Protein AF-A0A7S1SV89-F1 (afdb_monomer)

pLDDT: mean 88.0, std 8.37, range [60.31, 96.5]

Structure (mmCIF, N/CA/C/O backbone):
data_AF-A0A7S1SV89-F1
#
_entry.id   AF-A0A7S1SV89-F1
#
loop_
_atom_site.group_PDB
_atom_site.id
_atom_site.type_symbol
_atom_site.label_atom_id
_atom_site.label_alt_id
_atom_site.label_comp_id
_atom_site.label_asym_id
_atom_site.label_entity_id
_atom_site.label_seq_id
_atom_site.pdbx_PDB_ins_code
_atom_site.Cartn_x
_atom_site.Cartn_y
_atom_site.Cartn_z
_atom_site.occupancy
_atom_site.B_iso_or_equiv
_atom_site.auth_seq_id
_atom_site.auth_comp_id
_atom_site.auth_asym_id
_atom_site.auth_atom_id
_atom_site.pdbx_PDB_model_num
ATOM 1 N N . TRP A 1 1 ? -0.456 -6.657 -19.084 1.00 77.88 1 TRP A N 1
ATOM 2 C CA . TRP A 1 1 ? 0.702 -6.134 -18.334 1.00 77.88 1 TRP A CA 1
ATOM 3 C C . TRP A 1 1 ? 0.959 -6.877 -17.032 1.00 77.88 1 TRP A C 1
ATOM 5 O O . TRP A 1 1 ? 2.103 -6.921 -16.624 1.00 77.88 1 TRP A O 1
ATOM 15 N N . ALA A 1 2 ? -0.037 -7.520 -16.416 1.00 89.31 2 ALA A N 1
ATOM 16 C CA . ALA A 1 2 ? 0.177 -8.395 -15.263 1.00 89.31 2 ALA A CA 1
ATOM 17 C C . ALA A 1 2 ? 1.118 -9.580 -15.555 1.00 89.31 2 ALA A C 1
ATOM 19 O O . ALA A 1 2 ? 0.910 -10.302 -16.535 1.00 89.31 2 ALA A O 1
ATOM 20 N N . VAL A 1 3 ? 2.101 -9.792 -14.678 1.00 89.81 3 VAL A N 1
ATOM 21 C CA . VAL A 1 3 ? 2.936 -11.005 -14.617 1.00 89.81 3 VAL A CA 1
ATOM 22 C C . VAL A 1 3 ? 2.163 -12.137 -13.941 1.00 89.81 3 VAL A C 1
ATOM 24 O O . VAL A 1 3 ? 2.072 -13.234 -14.484 1.00 89.81 3 VAL A O 1
ATOM 27 N N . ASN A 1 4 ? 1.557 -11.860 -12.784 1.00 90.19 4 ASN A N 1
ATOM 28 C CA . ASN A 1 4 ? 0.825 -12.855 -12.002 1.00 90.19 4 ASN A CA 1
ATOM 29 C C . ASN A 1 4 ? -0.599 -13.019 -12.548 1.00 90.19 4 ASN A C 1
ATOM 31 O O . ASN A 1 4 ? -1.304 -12.028 -12.740 1.00 90.19 4 ASN A O 1
ATOM 35 N N . LYS A 1 5 ? -1.035 -14.260 -12.783 1.00 90.12 5 LYS A N 1
ATOM 36 C CA . LYS A 1 5 ? -2.382 -14.597 -13.270 1.00 90.12 5 LYS A CA 1
ATOM 37 C C . LYS A 1 5 ? -2.999 -15.704 -12.397 1.00 90.12 5 LYS A C 1
ATOM 39 O O . LYS A 1 5 ? -2.239 -16.543 -11.917 1.00 90.12 5 LYS A O 1
ATOM 44 N N . PRO A 1 6 ? -4.336 -15.753 -12.239 1.00 92.06 6 PRO A N 1
ATOM 45 C CA . PRO A 1 6 ? -5.334 -14.853 -12.828 1.00 92.06 6 PRO A CA 1
ATOM 46 C C . PRO A 1 6 ? -5.361 -13.470 -12.159 1.00 92.06 6 PRO A C 1
ATOM 48 O O . PRO A 1 6 ? -4.980 -13.325 -11.002 1.00 92.06 6 PRO A O 1
ATOM 51 N N . VAL A 1 7 ? -5.788 -12.449 -12.908 1.00 91.88 7 VAL A N 1
ATOM 52 C CA . VAL A 1 7 ? -6.035 -11.108 -12.355 1.00 91.88 7 VAL A CA 1
ATOM 53 C C . VAL A 1 7 ? -7.409 -11.146 -11.677 1.00 91.88 7 VAL A C 1
ATOM 55 O O . VAL A 1 7 ? -8.374 -11.500 -12.360 1.00 91.88 7 VAL A O 1
ATOM 58 N N . PRO A 1 8 ? -7.530 -10.825 -10.378 1.00 93.31 8 PRO A N 1
ATOM 59 C CA . PRO A 1 8 ? -8.822 -10.803 -9.710 1.00 93.31 8 PRO A CA 1
ATOM 60 C C . PRO A 1 8 ? -9.699 -9.681 -10.276 1.00 93.31 8 PRO A C 1
ATOM 62 O O . PRO A 1 8 ? -9.221 -8.584 -10.580 1.00 93.31 8 PRO A O 1
ATOM 65 N N . GLY A 1 9 ? -10.992 -9.965 -10.425 1.00 91.19 9 GLY A N 1
ATOM 66 C CA . GLY A 1 9 ? -11.991 -8.945 -10.737 1.00 91.19 9 GLY A CA 1
ATOM 67 C C . GLY A 1 9 ? -12.279 -8.063 -9.522 1.00 91.19 9 GLY A C 1
ATOM 68 O O . GLY A 1 9 ? -12.032 -8.473 -8.392 1.00 91.19 9 GLY A O 1
ATOM 69 N N . LEU A 1 10 ? -12.826 -6.866 -9.756 1.00 89.31 10 LEU A N 1
ATOM 70 C CA . LEU A 1 10 ? -13.195 -5.923 -8.688 1.00 89.31 10 LEU A CA 1
ATOM 71 C C . LEU A 1 10 ? -14.301 -6.465 -7.758 1.00 89.31 10 LEU A C 1
ATOM 73 O O . LEU A 1 10 ? -14.408 -6.038 -6.606 1.00 89.31 10 LEU A O 1
ATOM 77 N N . GLY A 1 11 ? -15.106 -7.401 -8.264 1.00 90.44 11 GLY A N 1
ATOM 78 C CA . GLY A 1 11 ? -16.251 -7.970 -7.561 1.00 90.44 11 GLY A CA 1
ATOM 79 C C . GLY A 1 11 ? -17.478 -7.061 -7.568 1.00 90.44 11 GLY A C 1
ATOM 80 O O . GLY A 1 11 ? -17.500 -6.023 -8.234 1.00 90.44 11 GLY A O 1
ATOM 81 N N . ASP A 1 12 ? -18.477 -7.478 -6.804 1.00 90.62 12 ASP A N 1
ATOM 82 C CA . ASP A 1 12 ? -19.773 -6.825 -6.649 1.00 90.62 12 ASP A CA 1
ATOM 83 C C . ASP A 1 12 ? -19.851 -6.009 -5.342 1.00 90.62 12 ASP A C 1
ATOM 85 O O . ASP A 1 12 ? -19.035 -6.197 -4.430 1.00 90.62 12 ASP A O 1
ATOM 89 N N . PRO A 1 13 ? -20.825 -5.088 -5.213 1.00 87.75 13 PRO A N 1
ATOM 90 C CA . PRO A 1 13 ? -21.015 -4.290 -3.997 1.00 87.75 13 PRO A CA 1
ATOM 91 C C . PRO A 1 13 ? -21.284 -5.124 -2.737 1.00 87.75 13 PRO A C 1
ATOM 93 O O . PRO A 1 13 ? -20.920 -4.699 -1.644 1.00 87.75 13 PRO A O 1
ATOM 96 N N . ASP A 1 14 ? -21.884 -6.304 -2.908 1.00 88.06 14 ASP A N 1
ATOM 97 C CA . ASP A 1 14 ? -22.277 -7.217 -1.829 1.00 88.06 14 ASP A CA 1
ATOM 98 C C . ASP A 1 14 ? -21.254 -8.341 -1.586 1.00 88.06 14 ASP A C 1
ATOM 100 O O . ASP A 1 14 ? -21.520 -9.274 -0.826 1.00 88.06 14 ASP A O 1
ATOM 104 N N . ASP A 1 15 ? -20.092 -8.291 -2.246 1.00 88.62 15 ASP A N 1
ATOM 105 C CA . ASP A 1 15 ? -19.043 -9.279 -2.019 1.00 88.62 15 ASP A CA 1
ATOM 106 C C . ASP A 1 15 ? -18.476 -9.191 -0.600 1.00 88.62 15 ASP A C 1
ATOM 108 O O . ASP A 1 15 ? -18.303 -8.114 -0.024 1.00 88.62 15 ASP A O 1
ATOM 112 N N . ASP A 1 16 ? -18.131 -10.362 -0.069 1.00 90.81 16 ASP A N 1
ATOM 113 C CA . ASP A 1 16 ? -17.488 -10.479 1.230 1.00 90.81 16 ASP A CA 1
ATOM 114 C C . ASP A 1 16 ? -16.126 -9.769 1.264 1.00 90.81 16 ASP A C 1
ATOM 116 O O . ASP A 1 16 ? -15.379 -9.752 0.274 1.00 90.81 16 ASP A O 1
ATOM 120 N N . TYR A 1 17 ? -15.781 -9.225 2.434 1.00 90.31 17 TYR A N 1
ATOM 121 C CA . TYR A 1 17 ? -14.543 -8.477 2.612 1.00 90.31 17 TYR A CA 1
ATOM 122 C C . TYR A 1 17 ? -13.308 -9.327 2.292 1.00 90.31 17 TYR A C 1
ATOM 124 O O . TYR A 1 17 ? -12.369 -8.797 1.709 1.00 90.31 17 TYR A O 1
ATOM 132 N N . GLU A 1 18 ? -13.310 -10.643 2.540 1.00 91.94 18 GLU A N 1
ATOM 133 C CA . GLU A 1 18 ? -12.162 -11.494 2.196 1.00 91.94 18 GLU A CA 1
ATOM 134 C C . GLU A 1 18 ? -11.844 -11.500 0.695 1.00 91.94 18 GLU A C 1
ATOM 136 O O . GLU A 1 18 ? -10.690 -11.664 0.292 1.00 91.94 18 GLU A O 1
ATOM 141 N N . LYS A 1 19 ? -12.858 -11.358 -0.167 1.00 92.12 19 LYS A N 1
ATOM 142 C CA . LYS A 1 19 ? -12.637 -11.268 -1.617 1.00 92.12 19 LYS A CA 1
ATOM 143 C C . LYS A 1 19 ? -12.057 -9.911 -1.996 1.00 92.12 19 LYS A C 1
ATOM 145 O O . LYS A 1 19 ? -11.169 -9.846 -2.846 1.00 92.12 19 LYS A O 1
ATOM 150 N N . VAL A 1 20 ? -12.552 -8.851 -1.359 1.00 93.75 20 VAL A N 1
ATOM 151 C CA . VAL A 1 20 ? -12.074 -7.476 -1.542 1.00 93.75 20 VAL A CA 1
ATOM 152 C C . VAL A 1 20 ? -10.618 -7.361 -1.087 1.00 93.75 20 VAL A C 1
ATOM 154 O O . VAL A 1 20 ? -9.790 -6.811 -1.809 1.00 93.75 20 VAL A O 1
ATOM 157 N N . ASP A 1 21 ? -10.282 -7.963 0.050 1.00 92.81 21 ASP A N 1
ATOM 158 C CA . ASP A 1 21 ? -8.930 -8.028 0.603 1.00 92.81 21 ASP A CA 1
ATOM 159 C C . ASP A 1 21 ? -7.967 -8.730 -0.365 1.00 92.81 21 ASP A C 1
ATOM 161 O O . ASP A 1 21 ? -6.982 -8.139 -0.802 1.00 92.81 21 ASP A O 1
ATOM 165 N N . LYS A 1 22 ? -8.331 -9.922 -0.862 1.00 93.69 22 LYS A N 1
ATOM 166 C CA . LYS A 1 22 ? -7.546 -10.649 -1.882 1.00 93.69 22 LYS A CA 1
ATOM 167 C C . LYS A 1 22 ? -7.355 -9.856 -3.178 1.00 93.69 22 LYS A C 1
ATOM 169 O O . LYS A 1 22 ? -6.309 -9.970 -3.824 1.00 93.69 22 LYS A O 1
ATOM 174 N N . PHE A 1 23 ? -8.357 -9.078 -3.591 1.00 94.94 23 PHE A N 1
ATOM 175 C CA . PHE A 1 23 ? -8.240 -8.189 -4.744 1.00 94.94 23 PHE A CA 1
ATOM 176 C C . PHE A 1 23 ? -7.183 -7.110 -4.489 1.00 94.94 23 PHE A C 1
ATOM 178 O O . PHE A 1 23 ? -6.270 -6.945 -5.301 1.00 94.94 23 PHE A O 1
ATOM 185 N N . TYR A 1 24 ? -7.265 -6.403 -3.362 1.00 94.88 24 TYR A N 1
ATOM 186 C CA . TYR A 1 24 ? -6.308 -5.350 -3.035 1.00 94.88 24 TYR A CA 1
ATOM 187 C C . TYR A 1 24 ? -4.902 -5.893 -2.771 1.00 94.88 24 TYR A C 1
ATOM 189 O O . TYR A 1 24 ? -3.942 -5.293 -3.250 1.00 94.88 24 TYR A O 1
ATOM 197 N N . ASP A 1 25 ? -4.760 -7.057 -2.142 1.00 94.38 25 ASP A N 1
ATOM 198 C CA . ASP A 1 25 ? -3.479 -7.747 -1.962 1.00 94.38 25 ASP A CA 1
ATOM 199 C C . ASP A 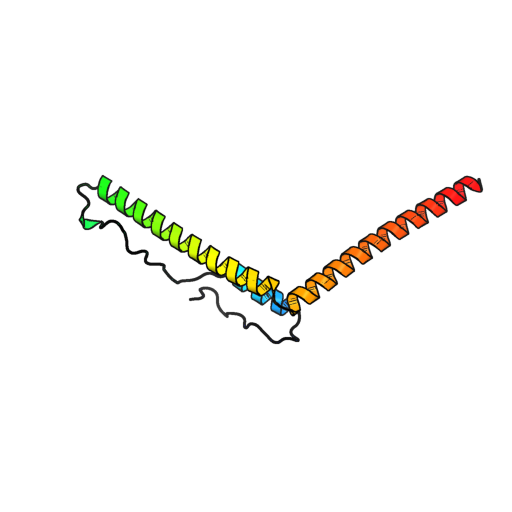1 25 ? -2.777 -8.022 -3.292 1.00 94.38 25 ASP A C 1
ATOM 201 O O . ASP A 1 25 ? -1.573 -7.780 -3.446 1.00 94.38 25 ASP A O 1
ATOM 205 N N . TYR A 1 26 ? -3.528 -8.481 -4.295 1.00 95.12 26 TYR A N 1
ATOM 206 C CA . TYR A 1 26 ? -2.994 -8.681 -5.637 1.00 95.12 26 TYR A CA 1
ATOM 207 C C . TYR A 1 26 ? -2.491 -7.366 -6.248 1.00 95.12 26 TYR A C 1
ATOM 209 O O . TYR A 1 26 ? -1.415 -7.334 -6.848 1.00 95.12 26 TYR A O 1
ATOM 217 N N . TRP A 1 27 ? -3.246 -6.275 -6.098 1.00 94.44 27 TRP A N 1
ATOM 218 C CA . TRP A 1 27 ? -2.885 -4.978 -6.676 1.00 94.44 27 TRP A CA 1
ATOM 219 C C . TRP A 1 27 ? -1.747 -4.276 -5.928 1.00 94.44 27 TRP A C 1
ATOM 221 O O . TRP A 1 27 ? -0.895 -3.657 -6.565 1.00 94.44 27 TRP A O 1
ATOM 231 N N . PHE A 1 28 ? -1.656 -4.427 -4.607 1.00 92.62 28 PHE A N 1
ATOM 232 C CA . PHE A 1 28 ? -0.516 -3.950 -3.820 1.00 92.62 28 PHE A CA 1
ATOM 233 C C . PHE A 1 28 ? 0.764 -4.742 -4.103 1.00 92.62 28 PHE A C 1
ATOM 235 O O . PHE A 1 28 ? 1.862 -4.193 -4.009 1.00 92.62 28 PHE A O 1
ATOM 242 N N . SER A 1 29 ? 0.635 -6.009 -4.503 1.00 91.75 29 SER A N 1
ATOM 243 C CA . SER A 1 29 ? 1.744 -6.865 -4.939 1.00 91.75 29 SER A CA 1
ATOM 244 C C . SER A 1 29 ? 1.869 -6.973 -6.467 1.00 91.75 29 SER A C 1
ATOM 246 O O . SER A 1 29 ? 2.522 -7.890 -6.983 1.00 91.75 29 SER A O 1
ATOM 248 N N . PHE A 1 30 ? 1.268 -6.032 -7.207 1.00 91.81 30 PHE A N 1
ATOM 249 C CA . PHE A 1 30 ? 1.192 -6.091 -8.661 1.00 91.81 30 PHE A CA 1
ATOM 250 C C . PHE A 1 30 ? 2.578 -6.055 -9.306 1.00 91.81 30 PHE A C 1
ATOM 252 O O . PHE A 1 30 ? 3.371 -5.136 -9.100 1.00 91.81 30 PHE A O 1
ATOM 259 N N . LYS A 1 31 ? 2.848 -7.049 -10.155 1.00 88.31 31 LYS A N 1
ATOM 260 C CA . LYS A 1 31 ? 4.063 -7.123 -10.970 1.00 88.31 31 LYS A CA 1
ATOM 261 C C . LYS A 1 31 ? 3.698 -6.936 -12.431 1.00 88.31 31 LYS A C 1
ATOM 263 O O . LYS A 1 31 ? 2.872 -7.682 -12.964 1.00 88.31 31 LYS A O 1
ATOM 268 N N . SER A 1 32 ? 4.330 -5.957 -13.070 1.00 86.12 32 SER A N 1
ATOM 269 C CA . SER A 1 32 ? 4.155 -5.670 -14.489 1.00 86.12 32 SER A CA 1
ATOM 270 C C . SER A 1 32 ? 5.319 -6.231 -15.299 1.00 86.12 32 SER A C 1
ATOM 272 O O . SER A 1 32 ? 6.464 -6.080 -14.894 1.00 86.12 32 SER A O 1
ATOM 274 N N . TRP A 1 33 ? 5.045 -6.846 -16.452 1.00 83.62 33 TRP A N 1
ATOM 275 C CA . TRP A 1 33 ? 6.085 -7.138 -17.452 1.00 83.62 33 TRP A CA 1
ATOM 276 C C . TRP A 1 33 ? 6.362 -5.930 -18.351 1.00 83.62 33 TRP A C 1
ATOM 278 O O . TRP A 1 33 ? 7.213 -6.001 -19.229 1.00 83.62 33 TRP A O 1
ATOM 288 N N . ARG A 1 34 ? 5.610 -4.833 -18.180 1.00 80.94 34 ARG A N 1
ATOM 289 C CA . ARG A 1 34 ? 5.789 -3.616 -18.967 1.00 80.94 34 ARG A CA 1
ATOM 290 C C . ARG A 1 34 ? 7.174 -3.046 -18.699 1.00 80.94 34 ARG A C 1
ATOM 292 O O . ARG A 1 34 ? 7.453 -2.590 -17.595 1.00 80.94 34 ARG A O 1
ATOM 299 N N . GLU A 1 35 ? 7.985 -3.016 -19.742 1.00 69.25 35 GLU A N 1
ATOM 300 C CA . GLU A 1 35 ? 9.221 -2.257 -19.751 1.00 69.25 35 GLU A CA 1
ATOM 301 C C . GLU A 1 35 ? 8.889 -0.784 -19.995 1.00 69.25 35 GLU A C 1
ATOM 303 O O . GLU A 1 35 ? 8.014 -0.446 -20.801 1.00 69.25 35 GLU A O 1
ATOM 308 N N . PHE A 1 36 ? 9.563 0.095 -19.261 1.00 67.31 36 PHE A N 1
ATOM 309 C CA . PHE A 1 36 ? 9.568 1.526 -19.525 1.00 67.31 36 PHE A CA 1
ATOM 310 C C . PHE A 1 36 ? 10.842 1.800 -20.306 1.00 67.31 36 PHE A C 1
ATOM 312 O O . PHE A 1 36 ? 11.884 2.004 -19.677 1.00 67.31 36 PHE A O 1
ATOM 319 N N . PRO A 1 37 ? 10.803 1.753 -21.653 1.00 61.91 37 PRO A N 1
ATOM 320 C CA . PRO A 1 37 ? 11.884 2.300 -22.442 1.00 61.91 37 PRO A CA 1
ATOM 321 C C . PRO A 1 37 ? 11.860 3.802 -22.179 1.00 61.91 37 PRO A C 1
ATOM 323 O O . PRO A 1 37 ? 11.162 4.567 -22.843 1.00 61.91 37 PRO A O 1
ATOM 326 N N . HIS A 1 38 ? 12.565 4.219 -21.129 1.00 61.84 38 HIS A N 1
ATOM 327 C CA . HIS A 1 38 ? 13.067 5.573 -21.084 1.00 61.84 38 HIS A CA 1
ATOM 328 C C . HIS A 1 38 ? 13.862 5.717 -22.384 1.00 61.84 38 HIS A C 1
ATOM 330 O O . HIS A 1 38 ? 14.672 4.824 -22.653 1.00 61.84 38 HIS A O 1
ATOM 336 N N . PRO A 1 39 ? 13.604 6.728 -23.231 1.00 60.31 39 PRO A N 1
ATOM 337 C CA . PRO A 1 39 ? 14.551 7.030 -24.291 1.00 60.31 39 PRO A CA 1
ATOM 338 C C . PRO A 1 39 ? 15.904 7.164 -23.598 1.00 60.31 39 PRO A C 1
ATOM 340 O O . PRO A 1 39 ? 16.019 7.942 -22.647 1.00 60.31 39 PRO A O 1
ATOM 343 N N . ASP A 1 40 ? 16.844 6.291 -23.957 1.00 62.44 40 ASP A N 1
ATOM 344 C CA . ASP A 1 40 ? 18.204 6.354 -23.446 1.00 62.44 40 ASP A CA 1
ATOM 345 C C . ASP A 1 40 ? 18.705 7.761 -23.808 1.00 62.44 40 ASP A C 1
ATOM 347 O O . ASP A 1 40 ? 18.759 8.111 -24.987 1.00 62.44 40 ASP A O 1
ATOM 351 N N . GLU A 1 41 ? 18.915 8.612 -22.797 1.00 62.84 41 GLU A N 1
ATOM 352 C CA . GLU A 1 41 ? 19.223 10.035 -23.014 1.00 62.84 41 GLU A CA 1
ATOM 353 C C . GLU A 1 41 ? 20.602 10.204 -23.663 1.00 62.84 41 GLU A C 1
ATOM 355 O O . GLU A 1 41 ? 20.814 11.141 -24.427 1.00 62.84 41 GLU A O 1
ATOM 360 N N . GLU A 1 42 ? 21.504 9.254 -23.408 1.00 61.75 42 GLU A N 1
ATOM 361 C CA . GLU A 1 42 ? 22.872 9.231 -23.913 1.00 61.75 42 GLU A CA 1
ATOM 362 C C . GLU A 1 42 ? 23.073 8.038 -24.859 1.00 61.75 42 GLU A C 1
ATOM 364 O O . GLU A 1 42 ? 22.855 6.877 -24.480 1.00 61.75 42 GLU A O 1
ATOM 369 N N . ASP A 1 43 ? 23.502 8.328 -26.090 1.00 71.56 43 ASP A N 1
ATOM 370 C CA . ASP A 1 43 ? 23.776 7.325 -27.118 1.00 71.56 43 ASP A CA 1
ATOM 371 C C . ASP A 1 43 ? 25.095 6.597 -26.819 1.00 71.56 43 ASP A C 1
ATOM 373 O O . ASP A 1 43 ? 26.182 7.177 -26.793 1.00 71.56 43 ASP A O 1
ATOM 377 N N . VAL A 1 44 ? 24.995 5.285 -26.618 1.00 72.50 44 VAL A N 1
ATOM 378 C CA . VAL A 1 44 ? 26.122 4.391 -26.324 1.00 72.50 44 VAL A CA 1
ATOM 379 C C . VAL A 1 44 ? 27.164 4.400 -27.454 1.00 72.50 44 VAL A C 1
ATOM 381 O O . VAL A 1 44 ? 28.344 4.151 -27.193 1.00 72.50 44 VAL A O 1
ATOM 384 N N . GLU A 1 45 ? 26.759 4.709 -28.689 1.00 74.38 45 GLU A N 1
ATOM 385 C CA . GLU A 1 45 ? 27.638 4.783 -29.863 1.00 74.38 45 GLU A CA 1
ATOM 386 C C . GLU A 1 45 ? 28.503 6.058 -29.891 1.00 74.38 45 GLU A C 1
ATOM 388 O O . GLU A 1 45 ? 29.511 6.098 -30.596 1.00 74.38 45 GLU A O 1
ATOM 393 N N . GLN A 1 46 ? 28.189 7.074 -29.077 1.00 80.06 46 GLN A N 1
ATOM 394 C CA . GLN A 1 46 ? 29.017 8.281 -28.920 1.00 80.06 46 GLN A CA 1
ATOM 395 C C . GLN A 1 46 ? 30.146 8.114 -27.886 1.00 80.06 46 GLN A C 1
ATOM 397 O O . GLN A 1 46 ? 30.910 9.043 -27.619 1.00 80.06 46 GLN A O 1
ATOM 402 N N . ALA A 1 47 ? 30.289 6.924 -27.298 1.00 83.75 47 ALA A N 1
ATOM 403 C CA . ALA A 1 47 ? 31.311 6.655 -26.299 1.00 83.75 47 ALA A CA 1
ATOM 404 C C . ALA A 1 47 ? 32.737 6.690 -26.884 1.00 83.75 47 ALA A C 1
ATOM 406 O O . ALA A 1 47 ? 33.174 5.778 -27.582 1.00 83.75 47 ALA A O 1
ATOM 407 N N . GLU A 1 48 ? 33.521 7.687 -26.480 1.00 84.12 48 GLU A N 1
ATOM 408 C CA . GLU A 1 48 ? 34.927 7.859 -26.893 1.00 84.12 48 GLU A CA 1
ATOM 409 C C . GLU A 1 48 ? 35.902 6.815 -26.299 1.00 84.12 48 GLU A C 1
ATOM 411 O O . GLU A 1 48 ? 37.053 6.700 -26.715 1.00 84.12 48 GLU A O 1
ATOM 416 N N . SER A 1 49 ? 35.471 6.048 -25.294 1.00 88.88 49 SER A N 1
ATOM 417 C CA . SER A 1 49 ? 36.289 5.049 -24.597 1.00 88.88 49 SER A CA 1
ATOM 418 C C . SER A 1 49 ? 35.418 3.940 -24.012 1.00 88.88 49 SER A C 1
ATOM 420 O O . SER A 1 49 ? 34.240 4.135 -23.710 1.00 88.88 49 SER A O 1
ATOM 422 N N . ARG A 1 50 ? 36.012 2.768 -23.750 1.00 90.00 50 ARG A N 1
ATOM 423 C CA . ARG A 1 50 ? 35.345 1.668 -23.032 1.00 90.00 50 ARG A CA 1
ATOM 424 C C . ARG A 1 50 ? 34.837 2.099 -21.651 1.00 90.00 50 ARG A C 1
ATOM 426 O O . ARG A 1 50 ? 33.829 1.580 -21.178 1.00 90.00 50 ARG A O 1
ATOM 433 N N . GLU A 1 51 ? 35.540 3.016 -20.991 1.00 90.38 51 GLU A N 1
ATOM 434 C CA . GLU A 1 51 ? 35.110 3.572 -19.704 1.00 90.38 51 GLU A CA 1
ATOM 435 C C . GLU A 1 51 ? 33.912 4.508 -19.869 1.00 90.38 51 GLU A C 1
ATOM 437 O O . GLU A 1 51 ? 32.959 4.407 -19.098 1.00 90.38 51 GLU A O 1
ATOM 442 N N . HIS A 1 52 ? 33.920 5.326 -20.926 1.00 87.06 52 HIS A N 1
ATOM 443 C CA . HIS A 1 52 ? 32.806 6.200 -21.288 1.00 87.06 52 HIS A CA 1
ATOM 444 C C . HIS A 1 52 ? 31.548 5.372 -21.602 1.00 87.06 52 HIS A C 1
ATOM 446 O O . HIS A 1 52 ? 30.489 5.619 -21.032 1.00 87.06 52 HIS A O 1
ATOM 452 N N . LYS A 1 53 ? 31.687 4.280 -22.366 1.00 88.69 53 LYS A N 1
ATOM 453 C CA . LYS A 1 53 ? 30.587 3.351 -22.671 1.00 88.69 53 LYS A CA 1
ATOM 454 C C . LYS A 1 53 ? 29.952 2.763 -21.407 1.00 88.69 53 LYS A C 1
ATOM 456 O O . LYS A 1 53 ? 28.736 2.780 -21.243 1.00 88.69 53 LYS A O 1
ATOM 461 N N . ARG A 1 54 ? 30.782 2.288 -20.470 1.00 88.75 54 ARG A N 1
ATOM 462 C CA . ARG A 1 54 ? 30.313 1.746 -19.181 1.00 88.75 54 ARG A CA 1
ATOM 463 C C . ARG A 1 54 ? 29.625 2.797 -18.312 1.00 88.75 54 ARG A C 1
ATOM 465 O O . ARG A 1 54 ? 28.765 2.444 -17.505 1.00 88.75 54 ARG A O 1
ATOM 472 N N . TRP A 1 55 ? 30.041 4.058 -18.412 1.00 89.25 55 TRP A N 1
ATOM 473 C CA . TRP A 1 55 ? 29.401 5.159 -17.701 1.00 89.25 55 TRP A CA 1
ATOM 474 C C . TRP A 1 55 ? 28.009 5.447 -18.278 1.00 89.25 55 TRP A C 1
ATOM 476 O O . TRP A 1 55 ? 27.050 5.438 -17.507 1.00 89.25 55 TRP A O 1
ATOM 486 N N . ILE A 1 56 ? 27.883 5.555 -19.607 1.00 86.88 56 ILE A N 1
ATOM 487 C CA . ILE A 1 56 ? 26.602 5.756 -20.308 1.00 86.88 56 ILE A CA 1
ATOM 488 C C . ILE A 1 56 ? 25.615 4.624 -19.982 1.00 86.88 56 ILE A C 1
ATOM 490 O O . ILE A 1 56 ? 24.500 4.873 -19.530 1.00 86.88 56 ILE A O 1
ATOM 494 N N . GLU A 1 57 ? 26.040 3.360 -20.103 1.00 87.56 57 GLU A N 1
ATOM 495 C CA . GLU A 1 57 ? 25.199 2.197 -19.774 1.00 87.56 57 GLU A CA 1
ATOM 496 C C . GLU A 1 57 ? 24.698 2.229 -18.321 1.00 87.56 57 GLU A C 1
ATOM 498 O O . GLU A 1 57 ? 23.556 1.853 -18.032 1.00 87.56 57 GLU A O 1
ATOM 503 N N . ARG A 1 58 ? 25.545 2.687 -17.388 1.00 89.06 58 ARG A N 1
ATOM 504 C CA . ARG A 1 58 ? 25.183 2.825 -15.975 1.00 89.06 58 ARG A CA 1
ATOM 505 C C . ARG A 1 58 ? 24.179 3.953 -15.766 1.00 89.06 58 ARG A C 1
ATOM 507 O O . ARG A 1 58 ? 23.270 3.777 -14.954 1.00 89.06 58 ARG A O 1
ATOM 514 N N . GLU A 1 59 ? 24.342 5.080 -16.447 1.00 88.38 59 GLU A N 1
ATOM 515 C CA . GLU A 1 59 ? 23.440 6.223 -16.317 1.00 88.38 59 GLU A CA 1
ATOM 516 C C . GLU A 1 59 ? 22.063 5.905 -16.909 1.00 88.38 59 GLU A C 1
ATOM 518 O O . GLU A 1 59 ? 21.057 6.013 -16.205 1.00 88.38 59 GLU A O 1
ATOM 523 N N . ASN A 1 60 ? 22.018 5.314 -18.105 1.00 86.38 60 ASN A N 1
ATOM 524 C CA . ASN A 1 60 ? 20.780 4.820 -18.712 1.00 86.38 60 ASN A CA 1
ATOM 525 C C . ASN A 1 60 ? 20.095 3.765 -17.820 1.00 86.38 60 ASN A C 1
ATOM 527 O O . ASN A 1 60 ? 18.882 3.803 -17.600 1.00 86.38 60 ASN A O 1
ATOM 531 N N . ALA A 1 61 ? 20.859 2.857 -17.197 1.00 86.38 61 ALA A N 1
ATOM 532 C CA . ALA A 1 61 ? 20.302 1.905 -16.233 1.00 86.38 61 ALA A CA 1
ATOM 533 C C . ALA A 1 61 ? 19.712 2.582 -14.980 1.00 86.38 61 ALA A C 1
ATOM 535 O O . ALA A 1 61 ? 18.713 2.095 -14.441 1.00 86.38 61 ALA A O 1
ATOM 536 N N . LYS A 1 62 ? 20.294 3.689 -14.496 1.00 88.56 62 LYS A N 1
ATOM 537 C CA . LYS A 1 62 ? 19.711 4.472 -13.393 1.00 88.56 62 LYS A CA 1
ATOM 538 C C . LYS A 1 62 ? 18.405 5.139 -13.819 1.00 88.56 62 LYS A C 1
ATOM 540 O O . LYS A 1 62 ? 17.444 5.063 -13.054 1.00 88.56 62 LYS A O 1
ATOM 545 N N . LEU A 1 63 ? 18.355 5.742 -15.009 1.00 85.69 63 LEU A N 1
ATOM 546 C CA . LEU A 1 63 ? 17.147 6.381 -15.543 1.00 85.69 63 LEU A CA 1
ATOM 547 C C . LEU A 1 63 ? 16.007 5.372 -15.709 1.00 85.69 63 LEU A C 1
ATOM 549 O O . LEU A 1 63 ? 14.903 5.607 -15.214 1.00 85.69 63 LEU A O 1
ATOM 553 N N . ARG A 1 64 ? 16.289 4.190 -16.273 1.00 84.00 64 ARG A N 1
ATOM 554 C CA . ARG A 1 64 ? 15.306 3.096 -16.371 1.00 84.00 64 ARG A CA 1
ATOM 555 C C . ARG A 1 64 ? 14.778 2.665 -15.003 1.00 84.00 64 ARG A C 1
ATOM 557 O O . ARG A 1 64 ? 13.568 2.593 -14.809 1.00 84.00 64 ARG A O 1
ATOM 564 N N . ARG A 1 65 ? 15.664 2.457 -14.019 1.00 86.44 65 ARG A N 1
ATOM 565 C CA . ARG A 1 65 ? 15.263 2.121 -12.636 1.00 86.44 65 ARG A CA 1
ATOM 566 C C . ARG A 1 65 ? 14.440 3.227 -11.975 1.00 86.44 65 ARG A C 1
ATOM 568 O O . ARG A 1 65 ? 13.596 2.931 -11.134 1.00 86.44 65 ARG A O 1
ATOM 575 N N . LYS A 1 66 ? 14.708 4.497 -12.292 1.00 88.62 66 LYS A N 1
ATOM 576 C CA . LYS A 1 66 ? 13.930 5.631 -11.784 1.00 88.62 66 LYS A CA 1
ATOM 577 C C . LYS A 1 66 ? 12.520 5.626 -12.376 1.00 88.62 66 LYS A C 1
ATOM 579 O O . LYS A 1 66 ? 11.567 5.656 -11.609 1.00 88.62 66 LYS A O 1
ATOM 584 N N . ALA A 1 67 ? 12.391 5.483 -13.695 1.00 85.25 67 ALA A N 1
ATOM 585 C CA . ALA A 1 67 ? 11.091 5.392 -14.360 1.00 85.25 67 ALA A CA 1
ATOM 586 C C . ALA A 1 67 ? 10.260 4.197 -13.863 1.00 85.25 67 ALA A C 1
ATOM 588 O O . ALA A 1 67 ? 9.067 4.340 -13.604 1.00 85.25 67 ALA A O 1
ATOM 589 N N . GLU A 1 68 ? 10.892 3.038 -13.654 1.00 85.62 68 GLU A N 1
ATOM 590 C CA . GLU A 1 68 ? 10.235 1.867 -13.064 1.00 85.62 68 GLU A CA 1
ATOM 591 C C . GLU A 1 68 ? 9.697 2.170 -11.656 1.00 85.62 68 GLU A C 1
ATOM 593 O O . GLU A 1 68 ? 8.547 1.862 -11.345 1.00 85.62 68 GLU A O 1
ATOM 598 N N . LYS A 1 69 ? 10.499 2.826 -10.806 1.00 88.62 69 LYS A N 1
ATOM 599 C CA . LYS A 1 69 ? 10.068 3.231 -9.460 1.00 88.62 69 LYS A CA 1
ATOM 600 C C . LYS A 1 69 ? 8.918 4.231 -9.490 1.00 88.62 69 LYS A C 1
ATOM 602 O O . LYS A 1 69 ? 7.992 4.092 -8.691 1.00 88.62 69 LYS A O 1
ATOM 607 N N . ASP A 1 70 ? 8.973 5.217 -10.378 1.00 89.81 70 ASP A N 1
ATOM 608 C CA . ASP A 1 70 ? 7.931 6.236 -10.504 1.00 89.81 70 ASP A CA 1
ATOM 609 C C . ASP A 1 70 ? 6.613 5.621 -10.994 1.00 89.81 70 ASP A C 1
ATOM 611 O O . ASP A 1 70 ? 5.548 5.966 -10.481 1.00 89.81 70 ASP A O 1
ATOM 615 N N . GLU A 1 71 ? 6.664 4.633 -11.893 1.00 88.06 71 GLU A N 1
ATOM 616 C CA . GLU A 1 71 ? 5.470 3.878 -12.274 1.00 88.06 71 GLU A CA 1
ATOM 617 C C . GLU A 1 71 ? 4.905 3.070 -11.106 1.00 88.06 71 GLU A C 1
ATOM 619 O O . GLU A 1 71 ? 3.701 3.116 -10.846 1.00 88.06 71 GLU A O 1
ATOM 624 N N . VAL A 1 72 ? 5.749 2.309 -10.403 1.00 88.94 72 VAL A N 1
ATOM 625 C CA . VAL A 1 72 ? 5.304 1.508 -9.253 1.00 88.94 72 VAL A CA 1
ATOM 626 C C . VAL A 1 72 ? 4.660 2.415 -8.208 1.00 88.94 72 VAL A C 1
ATOM 628 O O . VAL A 1 72 ? 3.613 2.076 -7.656 1.00 88.94 72 VAL A O 1
ATOM 631 N N . LYS A 1 73 ? 5.236 3.599 -7.982 1.00 91.81 73 LYS A N 1
ATOM 632 C CA . LYS A 1 73 ? 4.662 4.622 -7.111 1.00 91.81 73 LYS A CA 1
ATOM 633 C C . LYS A 1 73 ? 3.300 5.101 -7.622 1.00 91.81 73 LYS A C 1
ATOM 635 O O . LYS A 1 73 ? 2.350 5.100 -6.847 1.00 91.81 73 LYS A O 1
ATOM 640 N N . ARG A 1 74 ? 3.176 5.436 -8.909 1.00 92.75 74 ARG A N 1
ATOM 641 C CA . ARG A 1 74 ? 1.908 5.857 -9.527 1.00 92.75 74 ARG A CA 1
ATOM 642 C C . ARG A 1 74 ? 0.812 4.802 -9.368 1.00 92.75 74 ARG A C 1
ATOM 644 O O . ARG A 1 74 ? -0.315 5.131 -9.009 1.00 92.75 74 ARG A O 1
ATOM 651 N N . LEU A 1 75 ? 1.135 3.534 -9.627 1.00 92.31 75 LEU A N 1
ATOM 652 C CA . LEU A 1 75 ? 0.199 2.420 -9.457 1.00 92.31 75 LEU A CA 1
ATOM 653 C C . LEU A 1 75 ? -0.197 2.247 -7.992 1.00 92.31 75 LEU A C 1
ATOM 655 O O . LEU A 1 75 ? -1.379 2.096 -7.697 1.00 92.31 75 LEU A O 1
ATOM 659 N N . LYS A 1 76 ? 0.768 2.322 -7.074 1.00 92.88 76 LYS A N 1
ATOM 660 C CA . LYS A 1 76 ? 0.502 2.241 -5.639 1.00 92.88 76 LYS A CA 1
ATOM 661 C C . LYS A 1 76 ? -0.442 3.352 -5.180 1.00 92.88 76 LYS A C 1
ATOM 663 O O . LYS A 1 76 ? -1.452 3.051 -4.559 1.00 92.88 76 LYS A O 1
ATOM 668 N N . GLU A 1 77 ? -0.172 4.602 -5.546 1.00 95.94 77 GLU A N 1
ATOM 669 C CA . GLU A 1 77 ? -1.036 5.744 -5.216 1.00 95.94 77 GLU A CA 1
ATOM 670 C C . GLU A 1 77 ? -2.443 5.582 -5.805 1.00 95.94 77 GLU A C 1
ATOM 672 O O . GLU A 1 77 ? -3.440 5.906 -5.161 1.00 95.94 77 GLU A O 1
ATOM 677 N N . PHE A 1 78 ? -2.556 5.050 -7.023 1.00 95.25 78 PHE A N 1
ATOM 678 C CA . PHE A 1 78 ? -3.851 4.755 -7.630 1.00 95.25 78 PHE A CA 1
ATOM 679 C C . PHE A 1 78 ? -4.640 3.715 -6.818 1.00 95.25 78 PHE A C 1
ATOM 681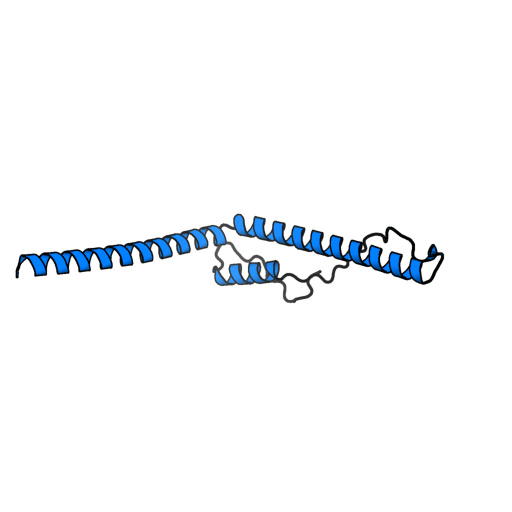 O O . PHE A 1 78 ? -5.812 3.935 -6.507 1.00 95.25 78 PHE A O 1
ATOM 688 N N . VAL A 1 79 ? -3.994 2.612 -6.436 1.00 95.75 79 VAL A N 1
ATOM 689 C CA . VAL A 1 79 ? -4.618 1.537 -5.650 1.00 95.75 79 VAL A CA 1
ATOM 690 C C . VAL A 1 79 ? -4.976 2.021 -4.243 1.00 95.75 79 VAL A C 1
ATOM 692 O O . VAL A 1 79 ? -6.078 1.746 -3.777 1.00 95.75 79 VAL A O 1
ATOM 695 N N . GLU A 1 80 ? -4.110 2.802 -3.591 1.00 95.94 80 GLU A N 1
ATOM 696 C CA . GLU A 1 80 ? -4.385 3.421 -2.286 1.00 95.94 80 GLU A CA 1
ATOM 697 C C . GLU A 1 80 ? -5.610 4.339 -2.340 1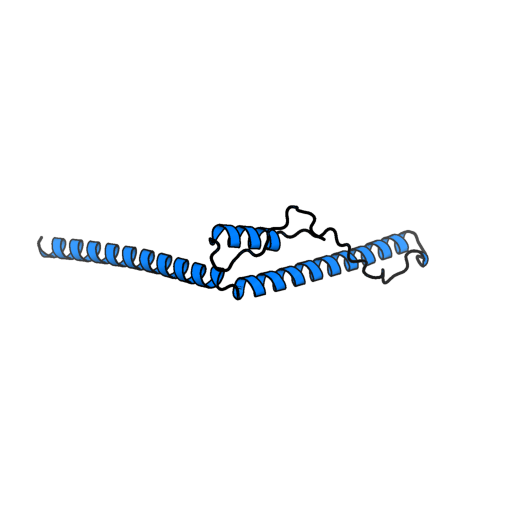.00 95.94 80 GLU A C 1
ATOM 699 O O . GLU A 1 80 ? -6.486 4.262 -1.478 1.00 95.94 80 GLU A O 1
ATOM 704 N N . ASN A 1 81 ? -5.715 5.173 -3.378 1.00 96.50 81 ASN A N 1
ATOM 705 C CA . ASN A 1 81 ? -6.868 6.048 -3.572 1.00 96.50 81 ASN A CA 1
ATOM 706 C C . ASN A 1 81 ? -8.162 5.262 -3.813 1.00 96.50 81 ASN A C 1
ATOM 708 O O . ASN A 1 81 ? -9.216 5.658 -3.312 1.00 96.50 81 ASN A O 1
ATOM 712 N N . ALA A 1 82 ? -8.096 4.156 -4.558 1.00 95.38 82 ALA A N 1
ATOM 713 C CA . ALA A 1 82 ? -9.238 3.267 -4.746 1.00 95.38 82 ALA A CA 1
ATOM 714 C C . ALA A 1 82 ? -9.642 2.601 -3.420 1.00 95.38 82 ALA A C 1
ATOM 716 O O . ALA A 1 82 ? -10.808 2.653 -3.045 1.00 95.38 82 ALA A O 1
ATOM 717 N N . PHE A 1 83 ? -8.677 2.056 -2.674 1.00 94.69 83 PHE A N 1
ATOM 718 C CA . PHE A 1 83 ? -8.891 1.420 -1.371 1.00 94.69 83 PHE A CA 1
ATOM 719 C C . PHE A 1 83 ? -9.490 2.378 -0.336 1.00 94.69 83 PHE A C 1
ATOM 721 O O . PHE A 1 83 ? -10.340 1.998 0.463 1.00 94.69 83 PHE A O 1
ATOM 728 N N . ALA A 1 84 ? -9.072 3.645 -0.348 1.00 94.44 84 ALA A N 1
ATOM 729 C CA . ALA A 1 84 ? -9.597 4.661 0.558 1.00 94.44 84 ALA A CA 1
ATOM 730 C C . ALA A 1 84 ? -11.055 5.053 0.260 1.00 94.44 84 ALA A C 1
ATOM 732 O O . ALA A 1 84 ? -11.727 5.578 1.145 1.00 94.44 84 ALA A O 1
ATOM 733 N N . ARG A 1 85 ? -11.530 4.837 -0.972 1.00 94.44 85 ARG A N 1
ATOM 734 C CA . ARG A 1 85 ? -12.863 5.251 -1.439 1.00 94.44 85 ARG A CA 1
ATOM 735 C C . ARG A 1 85 ? -13.845 4.093 -1.601 1.00 94.44 85 ARG A C 1
ATOM 737 O O . ARG A 1 85 ? -15.024 4.356 -1.814 1.00 94.44 85 ARG A O 1
ATOM 744 N N . ASP A 1 86 ? -13.385 2.846 -1.528 1.00 94.19 86 ASP A N 1
ATOM 745 C CA . ASP A 1 86 ? -14.248 1.674 -1.677 1.00 94.19 86 ASP A CA 1
ATOM 746 C C . ASP A 1 86 ? -15.219 1.562 -0.481 1.00 94.19 86 ASP A C 1
ATOM 748 O O . ASP A 1 86 ? -14.767 1.428 0.663 1.00 94.19 86 ASP A O 1
ATOM 752 N N . PRO A 1 87 ? -16.549 1.596 -0.711 1.00 93.00 87 PRO A N 1
ATOM 753 C CA . PRO A 1 87 ? -17.545 1.490 0.354 1.00 93.00 87 PRO A CA 1
ATOM 754 C C . PRO A 1 87 ? -17.416 0.218 1.199 1.00 93.00 87 PRO A C 1
ATOM 756 O O . PRO A 1 87 ? -17.664 0.261 2.404 1.00 93.00 87 PRO A O 1
ATOM 759 N N . ARG A 1 88 ? -16.994 -0.902 0.596 1.00 93.19 88 ARG A N 1
ATOM 760 C CA . ARG A 1 88 ? -16.827 -2.197 1.277 1.00 93.19 88 ARG A CA 1
ATOM 761 C C . ARG A 1 88 ? -15.680 -2.127 2.282 1.00 93.19 88 ARG A C 1
ATOM 763 O O . ARG A 1 88 ? -15.809 -2.585 3.414 1.00 93.19 88 ARG A O 1
ATOM 770 N N . VAL A 1 89 ? -14.585 -1.473 1.890 1.00 93.88 89 VAL A N 1
ATOM 771 C CA . VAL A 1 89 ? -13.417 -1.241 2.751 1.00 93.88 89 VAL A CA 1
ATOM 772 C C . VAL A 1 89 ? -13.740 -0.253 3.867 1.00 93.88 89 VAL A C 1
ATOM 774 O O . VAL A 1 89 ? -13.331 -0.460 5.009 1.00 93.88 89 VAL A O 1
ATOM 777 N N . ILE A 1 90 ? -14.471 0.821 3.559 1.00 93.56 90 ILE A N 1
ATOM 778 C CA . ILE A 1 90 ? -14.887 1.815 4.557 1.00 93.56 90 ILE A CA 1
ATOM 779 C C . ILE A 1 90 ? -15.754 1.150 5.629 1.00 93.56 90 ILE A C 1
ATOM 781 O O . ILE A 1 90 ? -15.434 1.255 6.812 1.00 93.56 90 ILE A O 1
ATOM 785 N N . LYS A 1 91 ? -16.784 0.401 5.214 1.00 92.62 91 LYS A N 1
ATOM 786 C CA . LYS A 1 91 ? -17.671 -0.334 6.122 1.00 92.62 91 LYS A CA 1
ATOM 787 C C . LYS A 1 91 ? -16.887 -1.292 7.022 1.00 92.62 91 LYS A C 1
ATOM 789 O O . LYS A 1 91 ? -17.050 -1.257 8.238 1.00 92.62 91 LYS A O 1
ATOM 794 N N . HIS A 1 92 ? -15.980 -2.082 6.448 1.00 92.38 92 HIS A N 1
ATOM 795 C CA . HIS A 1 92 ? -15.167 -3.013 7.229 1.00 92.38 92 HIS A CA 1
ATOM 796 C C . HIS A 1 92 ? -14.259 -2.299 8.244 1.00 92.38 92 HIS A C 1
ATOM 798 O O . HIS A 1 92 ? -14.179 -2.702 9.402 1.00 92.38 92 HIS A O 1
ATOM 804 N N . LYS A 1 93 ? -13.620 -1.185 7.861 1.00 92.38 93 LYS A N 1
ATOM 805 C CA . LYS A 1 93 ? -12.802 -0.382 8.789 1.00 92.38 93 LYS A CA 1
ATOM 806 C C . LYS A 1 93 ? -13.616 0.200 9.944 1.00 92.38 93 LYS A C 1
ATOM 808 O O . LYS A 1 93 ? -13.100 0.305 11.058 1.00 92.38 93 LYS A O 1
ATOM 813 N N . GLU A 1 94 ? -14.856 0.608 9.695 1.00 93.50 94 GLU A N 1
ATOM 814 C CA . GLU A 1 94 ? -15.766 1.085 10.740 1.00 93.50 94 GLU A CA 1
ATOM 815 C C . GLU A 1 94 ? -16.156 -0.042 11.703 1.00 93.50 94 GLU A C 1
ATOM 817 O O . GLU A 1 94 ? -16.093 0.149 12.920 1.00 93.50 94 GLU A O 1
ATOM 822 N N . GLU A 1 95 ? -16.472 -1.227 11.175 1.00 92.31 95 GLU A N 1
ATOM 823 C CA . GLU A 1 95 ? -16.775 -2.429 11.960 1.00 92.31 95 GLU A CA 1
ATOM 824 C C . GLU A 1 95 ? -15.580 -2.866 12.823 1.00 92.31 95 GLU A C 1
ATOM 826 O O . GLU A 1 95 ? -15.730 -3.073 14.030 1.00 92.31 95 GLU A O 1
ATOM 831 N N . GLU A 1 96 ? -14.371 -2.921 12.256 1.00 92.62 96 GLU A N 1
ATOM 832 C CA . GLU A 1 96 ? -13.145 -3.240 12.997 1.00 92.62 96 GLU A CA 1
ATOM 833 C C . GLU A 1 96 ? -12.852 -2.216 14.099 1.00 92.62 96 GLU A C 1
ATOM 835 O O . GLU A 1 96 ? -12.474 -2.572 15.223 1.00 92.62 96 GLU A O 1
ATOM 840 N N . LYS A 1 97 ? -13.049 -0.926 13.806 1.00 93.75 97 LYS A N 1
ATOM 841 C CA . LYS A 1 97 ? -12.883 0.142 14.795 1.00 93.75 97 LYS A CA 1
ATOM 842 C C . LYS A 1 97 ? -13.889 -0.015 15.936 1.00 93.75 97 LYS A C 1
ATOM 844 O O . LYS A 1 97 ? -13.485 0.042 17.099 1.00 93.75 97 LYS A O 1
ATOM 849 N N . ALA A 1 98 ? -15.160 -0.265 15.626 1.00 94.00 98 ALA A N 1
ATOM 850 C CA . ALA A 1 98 ? -16.203 -0.486 16.622 1.00 94.00 98 ALA A CA 1
ATOM 851 C C . ALA A 1 98 ? -15.918 -1.728 17.484 1.00 94.00 98 ALA A C 1
ATOM 853 O O . ALA A 1 98 ? -16.001 -1.657 18.711 1.00 94.00 98 ALA A O 1
ATOM 854 N N . ALA A 1 99 ? -15.494 -2.839 16.873 1.00 93.44 99 ALA A N 1
ATOM 855 C CA . ALA A 1 99 ? -15.121 -4.061 17.584 1.00 93.44 99 ALA A CA 1
ATOM 856 C C . ALA A 1 99 ? -13.926 -3.835 18.526 1.00 93.44 99 ALA A C 1
ATOM 858 O O . ALA A 1 99 ? -13.925 -4.280 19.680 1.00 93.44 99 ALA A O 1
ATOM 859 N N . ARG A 1 100 ? -12.913 -3.090 18.069 1.00 93.62 100 ARG A N 1
ATOM 860 C CA . ARG A 1 100 ? -11.747 -2.732 18.886 1.00 93.62 100 ARG A CA 1
ATOM 861 C C . ARG A 1 100 ? -12.122 -1.825 20.057 1.00 93.62 100 ARG A C 1
ATOM 863 O O . ARG A 1 100 ? -11.614 -2.027 21.162 1.00 93.62 100 ARG A O 1
ATOM 870 N N . GLU A 1 101 ? -12.996 -0.846 19.840 1.00 93.69 101 GLU A N 1
ATOM 871 C CA . GLU A 1 101 ? -13.504 0.031 20.898 1.00 93.69 101 GLU A CA 1
ATOM 872 C C . GLU A 1 101 ? -14.363 -0.733 21.912 1.00 93.69 101 GLU A C 1
ATOM 874 O O . GLU A 1 101 ? -14.172 -0.551 23.115 1.00 93.69 101 GLU A O 1
ATOM 879 N N . ALA A 1 102 ? -15.241 -1.632 21.462 1.00 93.50 102 ALA A N 1
ATOM 880 C CA . ALA A 1 102 ? -16.049 -2.482 22.336 1.00 93.50 102 ALA A CA 1
ATOM 881 C C . ALA A 1 102 ? -15.167 -3.367 23.228 1.00 93.50 102 ALA A C 1
ATOM 883 O O . ALA A 1 102 ? -15.316 -3.363 24.449 1.00 93.50 102 ALA A O 1
ATOM 884 N N . LYS A 1 103 ? -14.158 -4.028 22.643 1.00 94.19 103 LYS A N 1
ATOM 885 C CA . LYS A 1 103 ? -13.187 -4.846 23.386 1.00 94.19 103 LYS A CA 1
ATOM 886 C C . LYS A 1 103 ? -12.368 -4.027 24.386 1.00 94.19 103 LYS A C 1
ATOM 888 O O . LYS A 1 103 ? -11.961 -4.541 25.428 1.00 94.19 103 LYS A O 1
ATOM 893 N N . LYS A 1 104 ? -12.082 -2.758 24.078 1.0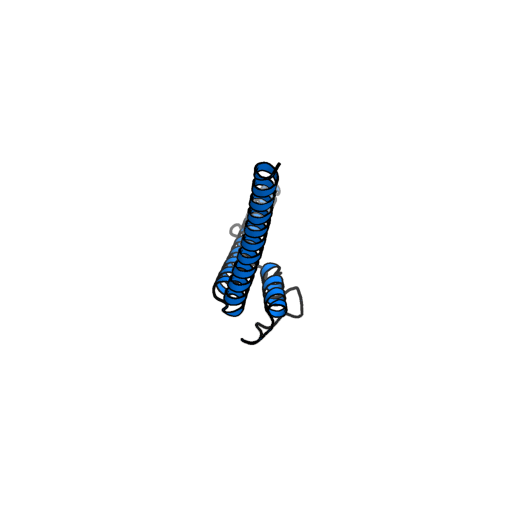0 94.25 104 LYS A N 1
ATOM 894 C CA . LYS A 1 104 ? -11.402 -1.849 25.009 1.00 94.25 104 LYS A CA 1
ATOM 895 C C . LYS A 1 104 ? -12.313 -1.490 26.187 1.00 94.25 104 LYS A C 1
ATOM 897 O O . LYS A 1 104 ? -11.876 -1.622 27.326 1.00 94.25 104 LYS A O 1
ATOM 902 N N . ARG A 1 105 ? -13.568 -1.114 25.919 1.00 92.88 105 ARG A N 1
ATOM 903 C CA . ARG A 1 105 ? -14.565 -0.781 26.952 1.00 92.88 105 ARG A CA 1
ATOM 904 C C . ARG A 1 105 ? -14.853 -1.965 27.870 1.00 92.88 105 ARG A C 1
ATOM 906 O O . ARG A 1 105 ? -14.846 -1.800 29.080 1.00 92.88 105 ARG A O 1
ATOM 913 N N . GLU A 1 106 ? -14.999 -3.167 27.317 1.00 93.31 106 GLU A N 1
ATOM 914 C CA . GLU A 1 106 ? -15.215 -4.389 28.101 1.00 93.31 106 GLU A CA 1
ATOM 915 C C . GLU A 1 106 ? -14.063 -4.649 29.085 1.00 93.31 106 GLU A C 1
ATOM 917 O O . GLU A 1 106 ? -14.290 -4.955 30.255 1.00 93.31 106 GLU A O 1
ATOM 922 N N . LYS A 1 107 ? -12.812 -4.464 28.640 1.00 93.56 107 LYS A N 1
ATOM 923 C CA . LYS A 1 107 ? -11.634 -4.588 29.510 1.00 93.56 107 LYS A CA 1
ATOM 924 C C . LYS A 1 107 ? -11.596 -3.517 30.600 1.00 93.56 107 LYS A C 1
ATOM 926 O O . LYS A 1 107 ? -11.245 -3.830 31.736 1.00 93.56 107 LYS A O 1
ATOM 931 N N . GLU A 1 108 ? -11.926 -2.274 30.262 1.00 93.56 108 GLU A N 1
ATOM 932 C CA . GLU A 1 108 ? -11.976 -1.163 31.219 1.00 93.56 108 GLU A CA 1
ATOM 933 C C . GLU A 1 108 ? -13.079 -1.374 32.267 1.00 93.56 108 GLU A C 1
ATOM 935 O O . GLU A 1 108 ? -12.827 -1.218 33.463 1.00 93.56 108 GLU A O 1
ATOM 940 N N . ASP A 1 109 ? -14.266 -1.813 31.849 1.00 92.62 109 ASP A N 1
ATOM 941 C CA . ASP A 1 109 ? -15.388 -2.104 32.742 1.00 92.62 1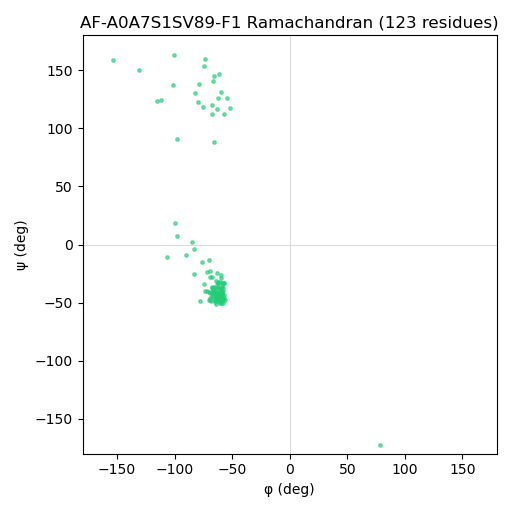09 ASP A CA 1
ATOM 942 C C . ASP A 1 109 ? -15.106 -3.315 33.640 1.00 92.62 109 ASP A C 1
ATOM 944 O O . ASP A 1 109 ? -15.393 -3.271 34.837 1.00 92.62 109 ASP A O 1
ATOM 948 N N . ALA A 1 110 ? -14.489 -4.375 33.108 1.00 92.75 110 ALA A N 1
ATOM 949 C CA . ALA A 1 110 ? -14.065 -5.525 33.904 1.00 92.75 110 ALA A CA 1
ATOM 950 C C . ALA A 1 110 ? -13.007 -5.138 34.951 1.00 92.75 110 ALA A C 1
ATOM 952 O O . ALA A 1 110 ? -13.074 -5.588 36.095 1.00 92.75 110 ALA A O 1
ATOM 953 N N . ALA A 1 111 ? -1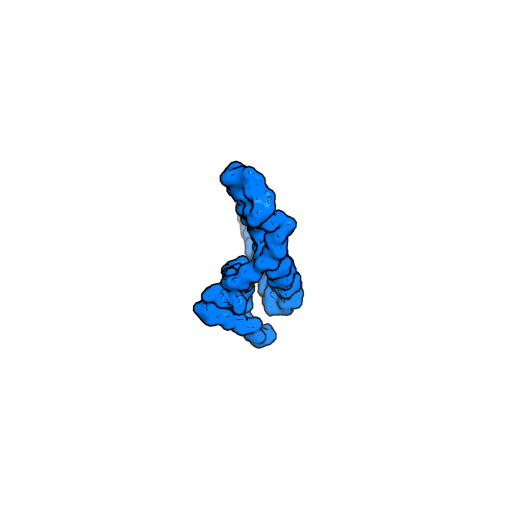2.050 -4.278 34.590 1.00 92.94 111 ALA A N 1
ATOM 954 C CA . ALA A 1 111 ? -11.054 -3.768 35.528 1.00 92.94 111 ALA A CA 1
ATOM 955 C C . ALA A 1 111 ? -11.679 -2.867 36.607 1.00 92.94 111 ALA A C 1
ATOM 957 O O . ALA A 1 111 ? -11.280 -2.950 37.767 1.00 92.94 111 ALA A O 1
ATOM 958 N N . ARG A 1 112 ? -12.667 -2.034 36.250 1.00 92.00 112 ARG A N 1
ATOM 959 C CA . ARG A 1 112 ? -13.395 -1.190 37.209 1.00 92.00 112 ARG A CA 1
ATOM 960 C C . ARG A 1 112 ? -14.198 -2.032 38.201 1.00 92.00 112 ARG A C 1
ATOM 962 O O . ARG A 1 112 ? -14.054 -1.821 39.398 1.00 92.00 112 ARG A O 1
ATOM 969 N N . ARG A 1 113 ? -14.955 -3.028 37.725 1.00 91.38 113 ARG A N 1
ATOM 970 C CA . ARG A 1 113 ? -15.732 -3.932 38.594 1.00 91.38 113 ARG A CA 1
ATOM 971 C C . ARG A 1 113 ? -14.849 -4.674 39.595 1.00 91.38 113 ARG A C 1
ATOM 973 O O . ARG A 1 113 ? -15.180 -4.702 40.770 1.00 91.38 113 ARG A O 1
ATOM 980 N N . ARG A 1 114 ? -13.694 -5.188 39.158 1.00 90.56 114 ARG A N 1
ATOM 981 C CA . ARG A 1 114 ? -12.733 -5.852 40.059 1.00 90.56 114 ARG A CA 1
ATOM 982 C C . ARG A 1 114 ? -12.224 -4.920 41.159 1.00 90.56 114 ARG A C 1
ATOM 984 O O . ARG A 1 114 ? -12.184 -5.318 42.312 1.00 90.56 114 ARG A O 1
ATOM 991 N N . LYS A 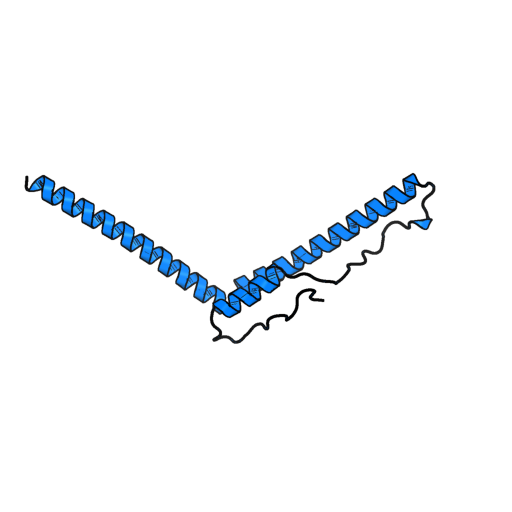1 115 ? -11.887 -3.671 40.818 1.00 91.00 115 LYS A N 1
ATOM 992 C CA . LYS A 1 115 ? -11.455 -2.673 41.811 1.00 91.00 115 LYS A CA 1
ATOM 993 C C . LYS A 1 115 ? -12.565 -2.312 42.799 1.00 91.00 115 LYS A C 1
ATOM 995 O O . LYS A 1 115 ? -12.298 -2.188 43.986 1.00 91.00 115 LYS A O 1
ATOM 1000 N N . GLU A 1 116 ? -13.795 -2.148 42.316 1.00 89.88 116 GLU A N 1
ATOM 1001 C CA . GLU A 1 116 ? -14.956 -1.866 43.170 1.00 89.88 116 GLU A CA 1
ATOM 1002 C C . GLU A 1 116 ? -15.271 -3.039 44.115 1.00 89.88 116 GLU A C 1
ATOM 1004 O O . GLU A 1 116 ? -15.635 -2.815 45.267 1.00 89.88 116 GLU A O 1
ATOM 1009 N N . GLU A 1 117 ? -15.120 -4.284 43.653 1.00 88.25 117 GLU A N 1
ATOM 1010 C CA . GLU A 1 117 ? -15.261 -5.486 44.484 1.00 88.25 117 GLU A CA 1
ATOM 1011 C C . GLU A 1 117 ? -14.161 -5.572 45.552 1.00 88.25 117 GLU A C 1
ATOM 1013 O O . GLU A 1 117 ? -14.473 -5.795 46.721 1.00 88.25 117 GLU A O 1
ATOM 1018 N N . GLU A 1 118 ? -12.899 -5.325 45.185 1.00 88.50 118 GLU A N 1
ATOM 1019 C CA . GLU A 1 118 ? -11.769 -5.281 46.125 1.00 88.50 118 GLU A CA 1
ATOM 1020 C C . GLU A 1 118 ? -11.941 -4.181 47.189 1.00 88.50 118 GLU A C 1
ATOM 1022 O O . GLU A 1 118 ? -11.712 -4.430 48.373 1.00 88.50 118 GLU A O 1
ATOM 1027 N N . GLU A 1 119 ? -12.391 -2.980 46.804 1.00 86.88 119 GLU A N 1
ATOM 1028 C CA . GLU A 1 119 ? -12.607 -1.871 47.745 1.00 86.88 119 GLU A CA 1
ATOM 1029 C C . GLU A 1 119 ? -13.770 -2.148 48.712 1.00 86.88 119 GLU A C 1
ATOM 1031 O O . GLU A 1 119 ? -13.684 -1.813 49.895 1.00 86.88 119 GLU A O 1
ATOM 1036 N N . LYS A 1 120 ? -14.848 -2.790 48.242 1.00 86.81 120 LYS A N 1
ATOM 1037 C CA . LYS A 1 120 ? -15.956 -3.212 49.114 1.00 86.81 120 LYS A CA 1
ATOM 1038 C C . LYS A 1 120 ? -15.506 -4.259 50.126 1.00 86.81 120 L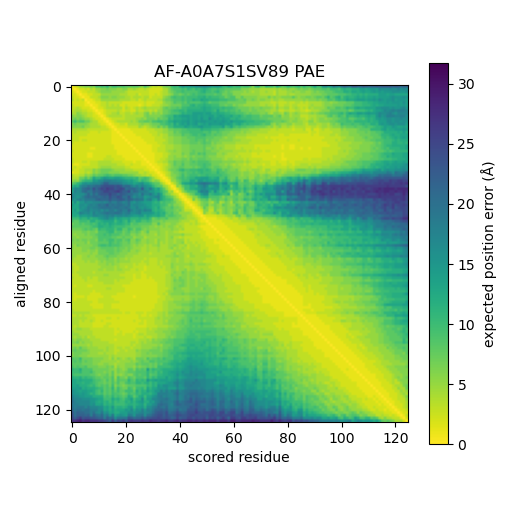YS A C 1
ATOM 1040 O O . LYS A 1 120 ? -15.773 -4.089 51.311 1.00 86.81 120 LYS A O 1
ATOM 1045 N N . LEU A 1 121 ? -14.771 -5.280 49.680 1.00 85.31 121 LEU A N 1
ATOM 1046 C CA . LEU A 1 121 ? -14.241 -6.318 50.568 1.00 85.31 121 LEU A CA 1
ATOM 1047 C C . LEU A 1 121 ? -13.293 -5.736 51.627 1.00 85.31 121 LEU A C 1
ATOM 1049 O O . LEU A 1 121 ? -13.330 -6.156 52.777 1.00 85.31 121 LEU A O 1
ATOM 1053 N N . ALA A 1 122 ? -12.483 -4.740 51.258 1.00 84.62 122 ALA A N 1
ATOM 1054 C CA . ALA A 1 122 ? -11.583 -4.055 52.184 1.00 84.62 122 ALA A CA 1
ATOM 1055 C C . ALA A 1 122 ? -12.297 -3.123 53.181 1.00 84.62 122 ALA A C 1
ATOM 1057 O O . ALA A 1 122 ? -11.734 -2.829 54.229 1.00 84.62 122 ALA A O 1
ATOM 1058 N N . ARG A 1 123 ? -13.506 -2.631 52.869 1.00 78.81 123 ARG A N 1
ATOM 1059 C CA . ARG A 1 123 ? -14.329 -1.840 53.807 1.00 78.81 123 ARG A CA 1
ATOM 1060 C C . ARG A 1 123 ? -15.149 -2.694 54.771 1.00 78.81 123 ARG A C 1
ATOM 1062 O O . ARG A 1 123 ? -15.548 -2.185 55.813 1.00 78.81 123 ARG A O 1
ATOM 1069 N N . GLU A 1 124 ? -15.460 -3.929 54.393 1.00 72.81 124 GLU A N 1
ATOM 1070 C CA . GLU A 1 124 ? -16.245 -4.864 55.209 1.00 72.81 124 GLU A CA 1
ATOM 1071 C C . GLU A 1 124 ? -15.379 -5.735 56.144 1.00 72.81 124 GLU A C 1
ATOM 1073 O O . GLU A 1 124 ? -15.934 -6.415 57.009 1.00 72.81 124 GLU A O 1
ATOM 1078 N N . ALA A 1 125 ? -14.049 -5.695 55.998 1.00 62.66 125 ALA A N 1
ATOM 1079 C CA . ALA A 1 125 ? -13.061 -6.339 56.873 1.00 62.66 125 ALA A CA 1
ATOM 1080 C C . ALA A 1 125 ? -12.510 -5.371 57.933 1.00 62.66 125 ALA A C 1
ATOM 1082 O O . ALA A 1 125 ? -12.285 -5.832 59.076 1.00 62.66 125 ALA A O 1
#

Foldseek 3Di:
DFPDDDQQDCDDLPDDVVSNVVNLVCLLVTDDPDFDPPPLPDDLVPQPDPVSSVVSVVVSVVVSVVVVVVVNVVSNVVSVVCLVPRPNNVVVVVVVVVVVVVVVVVVVVVVVVVVVVVVVVVVVD

InterPro domains:
  IPR044634 J-protein Zuotin/DnaJC2 [PTHR43999] (1-124)
  IPR054076 Zuotin-like, zuotin homology domain [PF21884] (1-89)

Sequence (125 aa):
WAVNKPVPGLGDPDDDYEKVDKFYDYWFSFKSWREFPHPDEEDVEQAESREHKRWIERENAKLRRKAEKDEVKRLKEFVENAFARDPRVIKHKEEEKAAREAKKREKEDAARRRKEEEEKLAREA

Mean predicted aligned error: 8.12 Å

Solvent-accessible surface area (backbone atoms only — not comparable to full-atom values): 7338 Å² total; per-residue (Å²): 97,71,65,65,76,84,74,73,68,89,75,59,92,83,56,57,66,72,59,52,49,54,36,50,52,51,62,78,65,61,45,65,72,68,78,67,83,56,77,62,87,62,65,63,88,72,42,92,39,78,66,46,31,56,49,41,56,50,51,43,51,50,52,33,54,47,55,51,50,52,47,54,48,52,53,47,55,51,51,51,55,48,56,74,66,34,66,67,52,49,5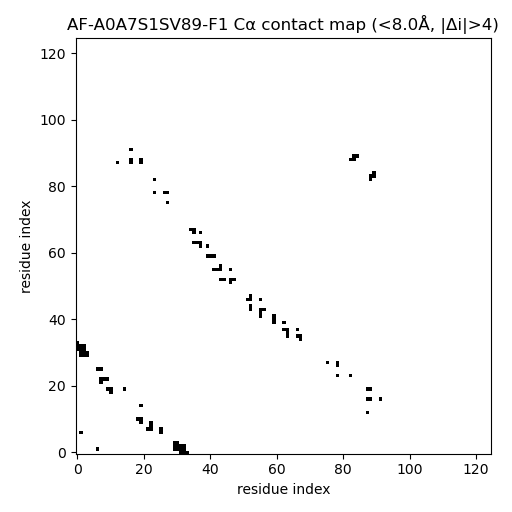2,48,53,52,51,52,50,50,53,53,49,50,57,48,51,53,52,52,52,54,54,49,51,52,51,55,52,52,53,50,56,64,71,78,105

Organism: NCBI:txid63592

Nearest PDB structures (foldseek):
  5dje-assembly1_A  TM=8.129E-01  e=4.956E-07  Saccharomyces cerevisiae S288C
  7z3o-assembly1_C  TM=6.713E-01  e=1.114E-05  Thermochaetoides thermophila DSM 1495
  7x3k-assembly1_A  TM=8.864E-01  e=3.871E-04  Saccharomyces cerevisiae

Radius of gyration: 27.9 Å; Cα contacts (8 Å, |Δi|>4): 61; chains: 1; bounding box: 59×25×87 Å

Secondary structure (DSSP, 8-state):
-BSSSSPPP---TT--HHHHHHHHHHHHT--B--------SS-GGG-SSHHHHHHHHHHHHHHHHHHHHHHHHHHHHHHHHHHHH-HHHHHHHHHHHHHHHHHHHHHHHHHHHHHHHHHHHHHH-